Protein AF-A0A4S4BBP9-F1 (afdb_monomer_lite)

Radius of gyration: 22.56 Å; chains: 1; bounding box: 59×34×80 Å

Sequence (154 aa):
MGTKCGSNSGDRRFEEREDLAKRGVRGYDGGKKVNGRKHHLIVDTQGLLLGVKVLPANITDREGSQQLLKELRQNQPQMKLHLFADGGYKGKWEGWVKTTLGYTVEIVQRSDANTRGYWLPEGQELTEEQINTFRGHRGFMVIKKRWIVERSFA

Structure (mmCIF, N/CA/C/O backbone):
data_AF-A0A4S4BBP9-F1
#
_entry.id   AF-A0A4S4BBP9-F1
#
loop_
_atom_site.group_PDB
_atom_site.id
_atom_site.type_symbol
_atom_site.label_atom_id
_atom_site.label_alt_id
_atom_site.label_comp_id
_atom_site.label_asym_id
_atom_site.label_entity_id
_atom_site.label_seq_id
_atom_site.pdbx_PDB_ins_code
_atom_site.Cartn_x
_atom_site.Cartn_y
_atom_site.Cartn_z
_atom_site.occupancy
_atom_site.B_iso_or_equiv
_atom_site.auth_seq_id
_atom_site.auth_comp_id
_atom_site.auth_asym_id
_atom_site.auth_atom_id
_atom_site.pdbx_PDB_model_num
ATOM 1 N N . MET A 1 1 ? -19.223 14.976 -61.851 1.00 36.81 1 MET A N 1
ATOM 2 C CA . MET A 1 1 ? -18.425 15.832 -60.940 1.00 36.81 1 MET A CA 1
ATOM 3 C C . MET A 1 1 ? -18.999 15.661 -59.538 1.00 36.81 1 MET A C 1
ATOM 5 O O . MET A 1 1 ? -20.201 15.781 -59.418 1.00 36.81 1 MET A O 1
ATOM 9 N N . GLY A 1 2 ? -18.314 15.294 -58.460 1.00 34.31 2 GLY A N 1
ATOM 10 C CA . GLY A 1 2 ? -16.898 15.371 -58.126 1.00 34.31 2 GLY A CA 1
ATOM 11 C C . GLY A 1 2 ? -16.756 16.175 -56.825 1.00 34.31 2 GLY A C 1
ATOM 12 O O . GLY A 1 2 ? -16.969 17.380 -56.859 1.00 34.31 2 GLY A O 1
ATOM 13 N N . THR A 1 3 ? -16.335 15.504 -55.738 1.00 34.22 3 THR A N 1
ATOM 14 C CA . THR A 1 3 ? -15.791 16.025 -54.451 1.00 34.22 3 THR A CA 1
ATOM 15 C C . THR A 1 3 ? -16.755 16.757 -53.487 1.00 34.22 3 THR A C 1
ATOM 17 O O . THR A 1 3 ? -17.615 17.494 -53.929 1.00 34.22 3 THR A O 1
ATOM 20 N N . LYS A 1 4 ? -16.676 16.630 -52.150 1.00 36.06 4 LYS A N 1
ATOM 21 C CA . LYS A 1 4 ? -15.603 16.130 -51.267 1.00 36.06 4 LYS A CA 1
ATOM 22 C C . LYS A 1 4 ? -16.155 15.742 -49.880 1.00 36.06 4 LYS A C 1
ATOM 24 O O . LYS A 1 4 ? -17.078 16.360 -49.368 1.00 36.06 4 LYS A O 1
ATOM 29 N N . CYS A 1 5 ? -15.507 14.736 -49.300 1.00 38.59 5 CYS A N 1
ATOM 30 C CA . CYS A 1 5 ? -15.619 14.246 -47.931 1.00 38.59 5 CYS A CA 1
ATOM 31 C C . CYS A 1 5 ? -15.061 15.277 -46.927 1.00 38.59 5 CYS A C 1
ATOM 33 O O . CYS A 1 5 ? -14.029 15.892 -47.203 1.00 38.59 5 CYS A O 1
ATOM 35 N N . GLY A 1 6 ? -15.716 15.438 -45.774 1.00 30.30 6 GLY A N 1
ATOM 36 C CA . GLY A 1 6 ? -15.256 16.243 -44.639 1.00 30.30 6 GLY A CA 1
ATOM 37 C C . GLY A 1 6 ? -15.365 15.426 -43.355 1.00 30.30 6 GLY A C 1
ATOM 38 O O . GLY A 1 6 ? -16.451 15.039 -42.939 1.00 30.30 6 GLY A O 1
ATOM 39 N N . SER A 1 7 ? -14.209 15.107 -42.787 1.00 37.69 7 SER A N 1
ATOM 40 C CA . SER A 1 7 ? -13.963 14.199 -41.671 1.00 37.69 7 SER A CA 1
ATOM 41 C C . SER A 1 7 ? -14.564 14.678 -40.345 1.00 37.69 7 SER A C 1
ATOM 43 O O . SER A 1 7 ? -14.038 15.611 -39.741 1.00 37.69 7 SER A O 1
ATOM 45 N N . ASN A 1 8 ? -15.575 13.974 -39.829 1.00 34.88 8 ASN A N 1
ATOM 46 C CA . ASN A 1 8 ? -15.860 14.001 -38.395 1.00 34.88 8 ASN A CA 1
ATOM 47 C C . ASN A 1 8 ? -14.895 13.033 -37.707 1.00 34.88 8 ASN A C 1
ATOM 49 O O . ASN A 1 8 ? -15.055 11.814 -37.759 1.00 34.88 8 ASN A O 1
ATOM 53 N N . SER A 1 9 ? -13.851 13.599 -37.106 1.00 38.16 9 SER A N 1
ATOM 54 C CA . SER A 1 9 ? -12.956 12.919 -36.176 1.00 38.16 9 SER A CA 1
ATOM 55 C C . SER A 1 9 ? -13.790 12.268 -35.075 1.00 38.16 9 SER A C 1
ATOM 57 O O . SER A 1 9 ? -14.360 12.961 -34.234 1.00 38.16 9 SER A O 1
ATOM 59 N N . GLY A 1 10 ? -13.894 10.939 -35.131 1.00 33.41 10 GLY A N 1
ATOM 60 C CA . GLY A 1 10 ? -14.656 10.135 -34.187 1.00 33.41 10 GLY A CA 1
ATOM 61 C C . GLY A 1 10 ? -14.126 10.302 -32.769 1.00 33.41 10 GLY A C 1
ATOM 62 O O . GLY A 1 10 ? -13.150 9.657 -32.380 1.00 33.41 10 GLY A O 1
ATOM 63 N N . ASP A 1 11 ? -14.801 11.156 -32.005 1.00 33.28 11 ASP A N 1
ATOM 64 C CA . ASP A 1 11 ? -14.813 11.134 -30.551 1.00 33.28 11 ASP A CA 1
ATOM 65 C C . ASP A 1 11 ? -15.337 9.749 -30.143 1.00 33.28 11 ASP A C 1
ATOM 67 O O . ASP A 1 11 ? -16.536 9.474 -30.187 1.00 33.28 11 ASP A O 1
ATOM 71 N N . ARG A 1 12 ? -14.421 8.818 -29.837 1.00 34.75 12 ARG A N 1
ATOM 72 C CA . ARG A 1 12 ? -14.751 7.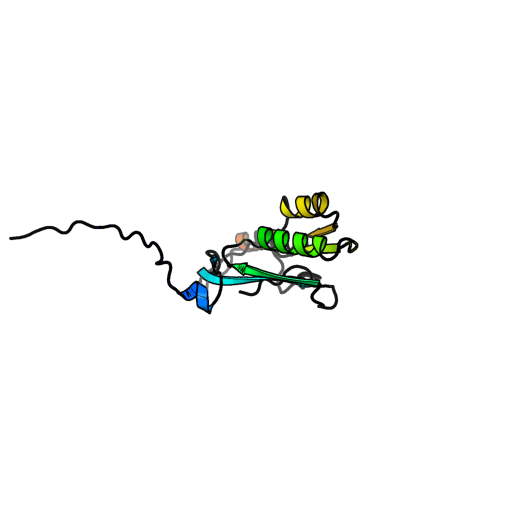505 -29.262 1.00 34.75 12 ARG A CA 1
ATOM 73 C C . ARG A 1 12 ? -15.141 7.701 -27.800 1.00 34.75 12 ARG A C 1
ATOM 75 O O . ARG A 1 12 ? -14.480 7.209 -26.886 1.00 34.75 12 ARG A O 1
ATOM 82 N N . ARG A 1 13 ? -16.228 8.435 -27.590 1.00 40.19 13 ARG A N 1
ATOM 83 C CA . ARG A 1 13 ? -16.953 8.481 -26.332 1.00 40.19 13 ARG A CA 1
ATOM 84 C C . ARG A 1 13 ? -17.633 7.120 -26.216 1.00 40.19 13 ARG A C 1
ATOM 86 O O . ARG A 1 13 ? -18.555 6.820 -26.966 1.00 40.19 13 ARG A O 1
ATOM 93 N N . PHE A 1 14 ? -17.070 6.244 -25.384 1.00 38.66 14 PHE A N 1
ATOM 94 C CA . PHE A 1 14 ? -17.659 4.941 -25.087 1.00 38.66 14 PHE A CA 1
ATOM 95 C C . PHE A 1 14 ? -19.114 5.166 -24.668 1.00 38.66 14 PHE A C 1
ATOM 97 O O . PHE A 1 14 ? -19.359 5.837 -23.669 1.00 38.66 14 PHE A O 1
ATOM 104 N N . GLU A 1 15 ? -20.058 4.658 -25.464 1.00 40.34 15 GLU A N 1
ATOM 105 C CA . GLU A 1 15 ? -21.479 4.668 -25.126 1.00 40.34 15 GLU A CA 1
ATOM 106 C C . GLU A 1 15 ? -21.661 4.073 -23.729 1.00 40.34 15 GLU A C 1
ATOM 108 O O . GLU A 1 15 ? -21.233 2.949 -23.449 1.00 40.34 15 GLU A O 1
ATOM 113 N N . GLU A 1 16 ? -22.289 4.846 -22.853 1.00 48.12 16 GLU A N 1
ATOM 114 C CA . GLU A 1 16 ? -22.714 4.430 -21.526 1.00 48.12 16 GLU A CA 1
ATOM 115 C C . GLU A 1 16 ? -23.876 3.437 -21.701 1.00 48.12 16 GLU A C 1
ATOM 117 O O . GLU A 1 16 ? -25.042 3.808 -21.794 1.00 48.12 16 GLU A O 1
ATOM 122 N N . ARG A 1 17 ? -23.541 2.158 -21.896 1.00 43.75 17 ARG A N 1
ATOM 123 C CA . ARG A 1 17 ? -24.513 1.086 -22.154 1.00 43.75 17 ARG A CA 1
ATOM 124 C C . ARG A 1 17 ? -25.114 0.568 -20.845 1.00 43.75 17 ARG A C 1
ATOM 126 O O . ARG A 1 17 ? -24.439 0.532 -19.818 1.00 43.75 17 ARG A O 1
ATOM 133 N N . GLU A 1 18 ? -26.359 0.092 -20.921 1.00 44.97 18 GLU A N 1
ATOM 134 C CA . GLU A 1 18 ? -27.223 -0.513 -19.878 1.00 44.97 18 GLU A CA 1
ATOM 135 C C . GLU A 1 18 ? -26.602 -1.663 -19.034 1.00 44.97 18 GLU A C 1
ATOM 137 O O . GLU A 1 18 ? -27.269 -2.299 -18.215 1.00 44.97 18 GLU A O 1
ATOM 142 N N . ASP A 1 19 ? -25.311 -1.948 -19.194 1.00 49.88 19 ASP A N 1
ATOM 143 C CA . ASP A 1 19 ? -24.561 -3.026 -18.550 1.00 49.88 19 ASP A CA 1
ATOM 144 C C . ASP A 1 19 ? -24.322 -2.812 -17.043 1.00 49.88 19 ASP A C 1
ATOM 146 O O . ASP A 1 19 ? -24.091 -3.784 -16.309 1.00 49.88 19 ASP A O 1
ATOM 150 N N . LEU A 1 20 ? -24.403 -1.565 -16.555 1.00 51.19 20 LEU A N 1
ATOM 151 C CA . LEU A 1 20 ? -24.249 -1.230 -15.130 1.00 51.19 20 LEU A CA 1
ATOM 152 C C . LEU A 1 20 ? -25.281 -1.958 -14.255 1.00 51.19 20 LEU A C 1
ATOM 154 O O . LEU A 1 20 ? -24.930 -2.465 -13.188 1.00 51.19 20 LEU A O 1
ATOM 158 N N . ALA A 1 21 ? -26.522 -2.081 -14.736 1.00 56.19 21 ALA A N 1
ATOM 159 C CA . ALA A 1 21 ? -27.622 -2.691 -13.990 1.00 56.19 21 ALA A CA 1
ATOM 160 C C . ALA A 1 21 ? -27.452 -4.209 -13.786 1.00 56.19 21 ALA A C 1
ATOM 162 O O . ALA A 1 21 ? -27.963 -4.760 -12.815 1.00 56.19 21 ALA A O 1
ATOM 163 N N . LYS A 1 22 ? -26.713 -4.898 -14.671 1.00 57.03 22 LYS A N 1
ATOM 164 C CA . LYS A 1 22 ? -26.535 -6.365 -14.618 1.00 57.03 22 LYS A CA 1
ATOM 165 C C . LYS A 1 22 ? -25.203 -6.807 -14.013 1.00 57.03 22 LYS A C 1
ATOM 167 O O . LYS A 1 22 ? -25.095 -7.943 -13.556 1.00 57.03 22 LYS A O 1
ATOM 172 N N . ARG A 1 23 ? -24.160 -5.967 -14.055 1.00 66.50 23 ARG A N 1
ATOM 173 C CA . ARG A 1 23 ? -22.781 -6.370 -13.698 1.00 66.50 23 ARG A CA 1
ATOM 174 C C . ARG A 1 23 ? -22.082 -5.451 -12.687 1.00 66.50 23 ARG A C 1
ATOM 176 O O . ARG A 1 23 ? -20.958 -5.772 -12.284 1.00 66.50 23 ARG A O 1
ATOM 183 N N . GLY A 1 24 ? -22.750 -4.383 -12.242 1.00 78.00 24 GLY A N 1
ATOM 184 C CA . GLY A 1 24 ? -22.228 -3.399 -11.291 1.00 78.00 24 GLY A CA 1
ATOM 185 C C . GLY A 1 24 ? -21.180 -2.459 -11.897 1.00 78.00 24 GLY A C 1
ATOM 186 O O . GLY A 1 24 ? -20.807 -2.588 -13.064 1.00 78.00 24 GLY A O 1
ATOM 187 N N . VAL A 1 25 ? -20.691 -1.513 -11.088 1.00 86.12 25 VAL A N 1
ATOM 188 C CA . VAL A 1 25 ? -19.710 -0.501 -11.521 1.00 86.12 25 VAL A CA 1
ATOM 189 C C . VAL A 1 25 ? -18.394 -1.169 -11.942 1.00 86.12 25 VAL A C 1
ATOM 191 O O . VAL A 1 25 ? -17.854 -2.027 -11.237 1.00 86.12 25 VAL A O 1
ATOM 194 N N . ARG A 1 26 ? -17.877 -0.774 -13.109 1.00 88.56 26 ARG A N 1
ATOM 195 C CA . ARG A 1 26 ? -16.635 -1.274 -13.720 1.00 88.56 26 ARG A CA 1
ATOM 196 C C . ARG A 1 26 ? -15.766 -0.111 -14.180 1.00 88.56 26 ARG A C 1
ATOM 198 O O . ARG A 1 26 ? -16.261 0.994 -14.370 1.00 88.56 26 ARG A O 1
ATOM 205 N N . GLY A 1 27 ? -14.476 -0.374 -14.349 1.00 91.38 27 GLY A N 1
ATOM 206 C CA . GLY A 1 27 ? -13.504 0.622 -14.778 1.00 91.38 27 GLY A CA 1
ATOM 207 C C . GLY A 1 27 ? -12.431 0.026 -15.674 1.00 91.38 27 GLY A C 1
ATOM 208 O O . GLY A 1 27 ? -12.134 -1.164 -15.587 1.00 91.38 27 GLY A O 1
ATOM 209 N N . TYR A 1 28 ? -11.846 0.861 -16.527 1.00 90.62 28 TYR A N 1
ATOM 210 C CA . TYR A 1 28 ? -10.781 0.459 -17.438 1.00 90.62 28 TYR A CA 1
ATOM 211 C C . TYR A 1 28 ? -9.395 0.649 -16.807 1.00 90.62 28 TYR A C 1
ATOM 213 O O . TYR A 1 28 ? -9.015 1.764 -16.454 1.00 90.62 28 TYR A O 1
ATOM 221 N N . ASP A 1 29 ? -8.635 -0.439 -16.694 1.00 86.62 29 ASP A N 1
ATOM 222 C CA . ASP A 1 29 ? -7.226 -0.432 -16.299 1.00 86.62 29 ASP A CA 1
ATOM 223 C C . ASP A 1 29 ? -6.367 -0.286 -17.562 1.00 86.62 29 ASP A C 1
ATOM 225 O O . ASP A 1 29 ? -6.258 -1.216 -18.363 1.00 86.62 29 ASP A O 1
ATOM 229 N N . GLY A 1 30 ? -5.754 0.884 -17.753 1.00 86.19 30 GLY A N 1
ATOM 230 C CA . GLY A 1 30 ? -4.910 1.160 -18.919 1.00 86.19 30 GLY A CA 1
ATOM 231 C C . GLY A 1 30 ? -3.587 0.388 -18.939 1.00 86.19 30 GLY A C 1
ATOM 232 O O . GLY A 1 30 ? -3.047 0.150 -20.020 1.00 86.19 30 GLY A O 1
ATOM 233 N N . GLY A 1 31 ? -3.082 -0.038 -17.777 1.00 84.81 31 GLY A N 1
ATOM 234 C CA . GLY A 1 31 ? -1.855 -0.830 -17.679 1.00 84.81 31 GLY A CA 1
ATOM 235 C C . GLY A 1 31 ? -2.069 -2.261 -18.164 1.00 84.81 31 GLY A C 1
ATOM 236 O O . GLY A 1 31 ? -1.238 -2.805 -18.889 1.00 84.81 31 GLY A O 1
ATOM 237 N N . LYS A 1 32 ? -3.219 -2.846 -17.819 1.00 84.31 32 LYS A N 1
ATOM 238 C CA . LYS A 1 32 ? -3.623 -4.186 -18.277 1.00 84.31 32 LYS A CA 1
ATOM 239 C C . LYS A 1 32 ? -4.446 -4.172 -19.568 1.00 84.31 32 LYS A C 1
ATOM 241 O O . LYS A 1 32 ? -4.620 -5.218 -20.182 1.00 84.31 32 LYS A O 1
ATOM 246 N N . LYS A 1 33 ? -4.938 -3.002 -19.983 1.00 90.06 33 LYS A N 1
ATOM 247 C CA . LYS A 1 33 ? -5.866 -2.798 -21.108 1.00 90.06 33 LYS A CA 1
ATOM 248 C C . LYS A 1 33 ? -7.153 -3.622 -20.988 1.00 90.06 33 LYS A C 1
ATOM 250 O O . LYS A 1 33 ? -7.655 -4.156 -21.975 1.00 90.06 33 LYS A O 1
ATOM 255 N N . VAL A 1 34 ? -7.697 -3.724 -19.775 1.00 87.12 34 VAL A N 1
ATOM 256 C CA . VAL A 1 34 ? -8.921 -4.492 -19.487 1.00 87.12 34 VAL A CA 1
ATOM 257 C C . VAL A 1 34 ? -9.962 -3.624 -18.792 1.00 87.12 34 VAL A C 1
ATOM 259 O O . VAL A 1 34 ? -9.633 -2.809 -17.935 1.00 87.12 34 VAL A O 1
ATOM 262 N N . ASN A 1 35 ? -11.235 -3.815 -19.144 1.00 89.69 35 ASN A N 1
ATOM 263 C CA . ASN A 1 35 ? -12.358 -3.239 -18.406 1.00 89.69 35 ASN A CA 1
ATOM 264 C C . ASN A 1 35 ? -12.862 -4.254 -17.377 1.00 89.69 35 ASN A C 1
ATOM 266 O O . ASN A 1 35 ? -13.273 -5.357 -17.743 1.00 89.69 35 ASN A O 1
ATOM 270 N N . GLY A 1 36 ? -12.849 -3.896 -16.098 1.00 91.44 36 GLY A N 1
ATOM 271 C CA . GLY A 1 36 ? -13.173 -4.847 -15.046 1.00 91.44 36 GLY A CA 1
ATOM 272 C C . GLY A 1 36 ? -13.304 -4.243 -13.658 1.00 91.44 36 GLY A C 1
ATOM 273 O O . GLY A 1 36 ? -13.630 -3.067 -13.472 1.00 91.44 36 GLY A O 1
ATOM 274 N N . ARG A 1 37 ? -13.079 -5.109 -12.671 1.00 91.50 37 ARG A N 1
ATOM 275 C CA . ARG A 1 37 ? -13.069 -4.795 -11.242 1.00 91.50 37 ARG A CA 1
ATOM 276 C C . ARG A 1 37 ? -11.781 -5.335 -10.649 1.00 91.50 37 ARG A C 1
ATOM 278 O O . ARG A 1 37 ? -11.243 -6.321 -11.142 1.00 91.50 37 ARG A O 1
ATOM 285 N N . LYS A 1 38 ? -11.323 -4.706 -9.584 1.00 88.12 38 LYS A N 1
ATOM 286 C CA . LYS A 1 38 ? -10.155 -5.112 -8.827 1.00 88.12 38 LYS A CA 1
ATOM 287 C C . LYS A 1 38 ? -10.587 -5.428 -7.404 1.00 88.12 38 LYS A C 1
ATOM 289 O O . LYS A 1 38 ? -11.339 -4.669 -6.790 1.00 88.12 38 LYS A O 1
ATOM 294 N N . HIS A 1 39 ? -10.147 -6.575 -6.908 1.00 90.12 39 HIS A N 1
ATOM 295 C CA . HIS A 1 39 ? -10.378 -6.969 -5.525 1.00 90.12 39 HIS A CA 1
ATOM 296 C C . HIS A 1 39 ? -9.185 -6.511 -4.690 1.00 90.12 39 HIS A C 1
ATOM 298 O O . HIS A 1 39 ? -8.063 -6.929 -4.951 1.00 90.12 39 HIS A O 1
ATOM 304 N N . HIS A 1 40 ? -9.430 -5.666 -3.696 1.00 90.31 40 HIS A N 1
ATOM 305 C CA . HIS A 1 40 ? -8.462 -5.264 -2.682 1.00 90.31 40 HIS A CA 1
ATOM 306 C C . HIS A 1 40 ? -8.696 -6.137 -1.453 1.00 90.31 40 HIS A C 1
ATOM 308 O O . HIS A 1 40 ? -9.828 -6.221 -0.974 1.00 90.31 40 HIS A O 1
ATOM 314 N N . LEU A 1 41 ? -7.660 -6.816 -0.959 1.00 90.75 41 LEU A N 1
ATOM 315 C CA . LEU A 1 41 ? -7.772 -7.741 0.170 1.00 90.75 41 LEU A CA 1
ATOM 316 C C . LEU A 1 41 ? -6.702 -7.450 1.219 1.00 90.75 41 LEU A C 1
ATOM 318 O O . LEU A 1 41 ? -5.534 -7.256 0.881 1.00 90.75 41 LEU A O 1
ATOM 322 N N . ILE A 1 42 ? -7.092 -7.505 2.488 1.00 90.56 42 ILE A N 1
ATOM 323 C CA . ILE A 1 42 ? -6.173 -7.567 3.625 1.00 90.56 42 ILE A CA 1
ATOM 324 C C . ILE A 1 42 ? -6.271 -8.972 4.194 1.00 90.56 42 ILE A C 1
ATOM 326 O O . ILE A 1 42 ? -7.363 -9.432 4.536 1.00 90.56 42 ILE A O 1
ATOM 330 N N . VAL A 1 43 ? -5.127 -9.641 4.278 1.00 88.12 43 VAL A N 1
ATOM 331 C CA . VAL A 1 43 ? -5.017 -11.007 4.781 1.00 88.12 43 VAL A CA 1
ATOM 332 C C . VAL A 1 43 ? -4.041 -11.053 5.945 1.00 88.12 43 VAL A C 1
ATOM 334 O O . VAL A 1 43 ? -3.111 -10.249 6.004 1.00 88.12 43 VAL A O 1
ATOM 337 N N . ASP A 1 44 ? -4.252 -11.969 6.881 1.00 88.75 44 ASP A N 1
ATOM 338 C CA . ASP A 1 44 ? -3.271 -12.228 7.930 1.00 88.75 44 ASP A CA 1
ATOM 339 C C . ASP A 1 44 ? -2.115 -13.121 7.429 1.00 88.75 44 ASP A C 1
ATOM 341 O O . ASP A 1 44 ? -2.032 -13.508 6.258 1.00 88.75 44 ASP A O 1
ATOM 345 N N . THR A 1 45 ? -1.193 -13.461 8.330 1.00 83.25 45 THR A N 1
ATOM 346 C CA . THR A 1 45 ? -0.044 -14.330 8.038 1.00 83.25 45 THR A CA 1
ATOM 347 C C . THR A 1 45 ? -0.425 -15.791 7.775 1.00 83.25 45 THR A C 1
ATOM 349 O O . THR A 1 45 ? 0.390 -16.522 7.212 1.00 83.25 45 THR A O 1
ATOM 352 N N . GLN A 1 46 ? -1.628 -16.221 8.169 1.00 85.69 46 GLN A N 1
ATOM 353 C CA . GLN A 1 46 ? -2.160 -17.573 7.969 1.00 85.69 46 GLN A CA 1
ATOM 354 C C . GLN A 1 46 ? -3.098 -17.671 6.752 1.00 85.69 46 GLN A C 1
ATOM 356 O O . GLN A 1 46 ? -3.512 -18.770 6.388 1.00 85.69 46 GLN A O 1
ATOM 361 N N . GLY A 1 47 ? -3.396 -16.549 6.090 1.00 83.56 47 GLY A N 1
ATOM 362 C CA . GLY A 1 47 ? -4.276 -16.471 4.925 1.00 83.56 47 GLY A CA 1
ATOM 363 C C . GLY A 1 47 ? -5.746 -16.181 5.244 1.00 83.56 47 GLY A C 1
ATOM 364 O O . GLY A 1 47 ? -6.580 -16.297 4.344 1.00 83.56 47 GLY A O 1
ATOM 365 N N . LEU A 1 48 ? -6.087 -15.793 6.476 1.00 87.56 48 LEU A N 1
ATOM 366 C CA . LEU A 1 48 ? -7.438 -15.365 6.839 1.00 87.56 48 LEU A CA 1
ATOM 367 C C . LEU A 1 48 ? -7.724 -13.964 6.298 1.00 87.56 48 LEU A C 1
ATOM 369 O O . LEU A 1 48 ? -6.902 -13.054 6.404 1.00 87.56 48 LEU A O 1
ATOM 373 N N . LEU A 1 49 ? -8.916 -13.782 5.731 1.00 89.06 49 LEU A N 1
ATOM 374 C CA . LEU A 1 49 ? -9.368 -12.494 5.212 1.00 89.06 49 LEU A CA 1
ATOM 375 C C . LEU A 1 49 ? -9.78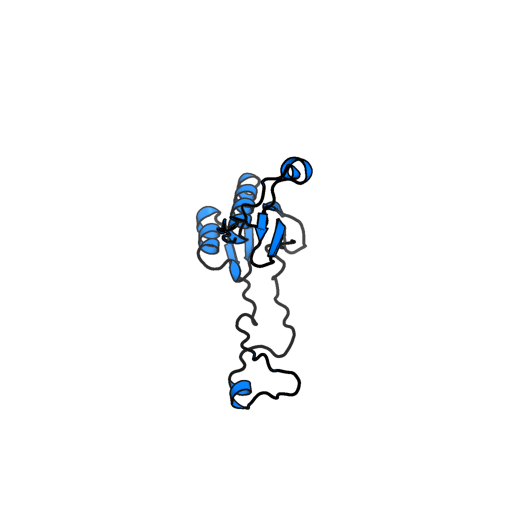6 -11.578 6.366 1.00 89.06 49 LEU A C 1
ATOM 377 O O . LEU A 1 49 ? -10.774 -11.844 7.045 1.00 89.06 49 LEU A O 1
ATOM 381 N N . LEU A 1 50 ? -9.064 -10.473 6.547 1.00 89.56 50 LEU A N 1
ATOM 382 C CA . LEU A 1 50 ? -9.414 -9.421 7.508 1.00 89.56 50 LEU A CA 1
ATOM 383 C C . LEU A 1 50 ? -10.340 -8.369 6.888 1.00 89.56 50 LEU A C 1
ATOM 385 O O . LEU A 1 50 ? -11.127 -7.739 7.588 1.00 89.56 50 LEU A O 1
ATOM 389 N N . GLY A 1 51 ? -10.255 -8.175 5.571 1.00 90.12 51 GLY A N 1
ATOM 390 C CA . GLY A 1 51 ? -11.125 -7.259 4.844 1.00 90.12 51 GLY A CA 1
ATOM 391 C C . GLY A 1 51 ? -11.003 -7.413 3.334 1.00 90.12 51 GLY A C 1
ATOM 392 O O . GLY A 1 51 ? -9.932 -7.736 2.818 1.00 90.12 51 GLY A O 1
ATOM 393 N N . VAL A 1 52 ? -12.106 -7.169 2.627 1.00 92.25 52 VAL A N 1
ATOM 394 C CA . VAL A 1 52 ? -12.187 -7.238 1.164 1.00 92.25 52 VAL A CA 1
ATOM 395 C C . VAL A 1 52 ? -12.989 -6.054 0.646 1.00 92.25 52 VAL A C 1
ATOM 397 O O . VAL A 1 52 ? -14.053 -5.749 1.178 1.00 92.25 52 VAL A O 1
ATOM 400 N N . LYS A 1 53 ? -12.506 -5.414 -0.420 1.00 90.94 53 LYS A N 1
ATOM 401 C CA . LYS A 1 53 ? -13.241 -4.368 -1.135 1.00 90.94 53 LYS A CA 1
ATOM 402 C C . LYS A 1 53 ? -13.110 -4.561 -2.636 1.00 90.94 53 LYS A C 1
ATOM 404 O O . LYS A 1 53 ? -12.005 -4.694 -3.154 1.00 90.94 53 LYS A O 1
ATOM 409 N N . VAL A 1 54 ? -14.237 -4.575 -3.338 1.00 92.62 54 VAL A N 1
ATOM 410 C CA . VAL A 1 54 ? -14.273 -4.709 -4.799 1.00 92.62 54 VAL A CA 1
ATOM 411 C C . VAL A 1 54 ? -14.524 -3.342 -5.402 1.00 92.62 54 VAL A C 1
ATOM 413 O O . VAL A 1 54 ? -15.568 -2.741 -5.152 1.00 92.62 54 VAL A O 1
ATOM 416 N N . LEU A 1 55 ? -13.569 -2.851 -6.184 1.00 92.06 55 LEU A N 1
ATOM 417 C CA . LEU A 1 55 ? -13.635 -1.532 -6.804 1.00 92.06 55 LEU A CA 1
ATOM 418 C C . LEU A 1 55 ? -13.513 -1.638 -8.328 1.00 92.06 55 LEU A C 1
ATOM 420 O O . LEU A 1 55 ? -12.994 -2.630 -8.844 1.00 92.06 55 LEU A O 1
ATOM 424 N N . PRO A 1 56 ? -13.997 -0.640 -9.079 1.00 93.75 56 PRO A N 1
ATOM 425 C CA . PRO A 1 56 ? -13.729 -0.523 -10.510 1.00 93.75 56 PRO A CA 1
ATOM 426 C C . PRO A 1 56 ? -12.223 -0.590 -10.813 1.00 93.75 56 PRO A C 1
ATOM 428 O O . PRO A 1 56 ? -11.417 -0.038 -10.067 1.00 93.75 56 PRO A O 1
ATOM 431 N N . ALA A 1 57 ? -11.813 -1.256 -11.900 1.00 90.44 57 ALA A N 1
ATOM 432 C CA . ALA A 1 57 ? -10.384 -1.500 -12.148 1.00 90.44 57 ALA A CA 1
ATOM 433 C C . ALA A 1 57 ? -9.572 -0.244 -12.529 1.00 90.44 57 ALA A C 1
ATOM 435 O O . ALA A 1 57 ? -8.345 -0.297 -12.516 1.00 90.44 57 ALA A O 1
ATOM 436 N N . ASN A 1 58 ? -10.231 0.886 -12.812 1.00 91.88 58 ASN A N 1
ATOM 437 C CA . ASN A 1 58 ? -9.567 2.181 -12.993 1.00 91.88 58 ASN A CA 1
ATOM 438 C C . ASN A 1 58 ? -9.102 2.811 -11.667 1.00 91.88 58 ASN A C 1
ATOM 440 O O . ASN A 1 58 ? -8.348 3.780 -11.702 1.00 91.88 58 ASN A O 1
ATOM 444 N N . ILE A 1 59 ? -9.539 2.288 -10.515 1.00 92.12 59 ILE A N 1
ATOM 445 C CA . ILE A 1 59 ? -9.050 2.733 -9.209 1.00 92.12 59 ILE A CA 1
ATOM 446 C C . ILE A 1 59 ? -7.642 2.183 -8.975 1.00 92.12 59 ILE A C 1
ATOM 448 O O . ILE A 1 59 ? -7.351 0.997 -9.190 1.00 92.12 59 ILE A O 1
ATOM 452 N N . THR A 1 60 ? -6.749 3.067 -8.532 1.00 89.75 60 THR A N 1
ATOM 453 C CA . THR A 1 60 ? -5.366 2.690 -8.244 1.00 89.75 60 THR A CA 1
ATOM 454 C C . THR A 1 60 ? -5.284 1.852 -6.971 1.00 89.75 60 THR A C 1
ATOM 456 O O . THR A 1 60 ? -6.090 1.996 -6.054 1.00 89.75 60 THR A O 1
ATOM 459 N N . ASP A 1 61 ? -4.265 0.998 -6.873 1.00 88.56 61 ASP A N 1
ATOM 460 C CA . ASP A 1 61 ? -4.095 0.109 -5.717 1.00 88.56 61 ASP A CA 1
ATOM 461 C C . ASP A 1 61 ? -3.941 0.893 -4.397 1.00 88.56 61 ASP A C 1
ATOM 463 O O . ASP A 1 61 ? -4.501 0.543 -3.357 1.00 88.56 61 ASP A O 1
ATOM 467 N N . ARG A 1 62 ? -3.279 2.055 -4.455 1.00 91.75 62 ARG A N 1
ATOM 468 C CA . ARG A 1 62 ? -3.142 2.974 -3.315 1.00 91.75 62 ARG A CA 1
ATOM 469 C C . ARG A 1 62 ? -4.476 3.576 -2.875 1.00 91.75 62 ARG A C 1
ATOM 471 O O . ARG A 1 62 ? -4.708 3.711 -1.681 1.00 91.75 62 ARG A O 1
ATOM 478 N N . GLU A 1 63 ? -5.341 3.962 -3.805 1.00 93.12 63 GLU A N 1
ATOM 479 C CA . GLU A 1 63 ? -6.653 4.522 -3.458 1.00 93.12 63 GLU A CA 1
ATOM 480 C C . GLU A 1 63 ? -7.600 3.435 -2.951 1.00 93.12 63 GLU A C 1
ATOM 482 O O . GLU A 1 63 ? -8.294 3.638 -1.953 1.00 93.12 63 GLU A O 1
ATOM 487 N N . GLY A 1 64 ? -7.601 2.265 -3.594 1.00 93.25 64 GLY A N 1
ATOM 488 C CA . GLY A 1 64 ? -8.449 1.149 -3.186 1.00 93.25 64 GLY A CA 1
ATOM 489 C C . GLY A 1 64 ? -8.110 0.630 -1.791 1.00 93.25 64 GLY A C 1
ATOM 490 O O . GLY A 1 64 ? -9.001 0.466 -0.953 1.00 93.25 64 GLY A O 1
ATOM 491 N N . SER A 1 65 ? -6.821 0.495 -1.488 1.00 93.44 65 SER A N 1
ATOM 492 C CA . SER A 1 65 ? -6.340 0.132 -0.150 1.00 93.44 65 SER A CA 1
ATOM 493 C C . SER A 1 65 ? -6.664 1.172 0.919 1.00 93.44 65 SER A C 1
ATOM 495 O O . SER A 1 65 ? -7.048 0.797 2.025 1.00 93.44 65 SER A O 1
ATOM 497 N N . GLN A 1 66 ? -6.586 2.474 0.616 1.00 95.06 66 GLN A N 1
ATOM 498 C CA . GLN A 1 66 ? -7.021 3.519 1.550 1.00 95.06 66 GLN A CA 1
ATOM 499 C C . GLN A 1 66 ? -8.506 3.387 1.886 1.00 95.06 66 GLN A C 1
ATOM 501 O O . GLN A 1 66 ? -8.886 3.518 3.051 1.00 95.06 66 GLN A O 1
ATOM 506 N N . GLN A 1 67 ? -9.348 3.122 0.885 1.00 95.50 67 GLN A N 1
ATOM 507 C CA . GLN A 1 67 ? -10.779 2.920 1.107 1.00 95.50 67 GLN A CA 1
ATOM 508 C C . GLN A 1 67 ? -11.059 1.673 1.950 1.00 95.50 67 GLN A C 1
ATOM 510 O O . GLN A 1 67 ? -11.905 1.731 2.840 1.00 95.50 67 GLN A O 1
ATOM 515 N N . LEU A 1 68 ? -10.352 0.570 1.690 1.00 95.00 68 LEU A N 1
ATOM 516 C CA . LEU A 1 68 ? -10.482 -0.672 2.453 1.00 95.00 68 LEU A CA 1
ATOM 517 C C . LEU A 1 68 ? -10.001 -0.506 3.904 1.00 95.00 68 LEU A C 1
ATOM 519 O O . LEU A 1 68 ? -10.696 -0.901 4.835 1.00 95.00 68 LEU A O 1
ATOM 523 N N . LEU A 1 69 ? -8.843 0.120 4.119 1.00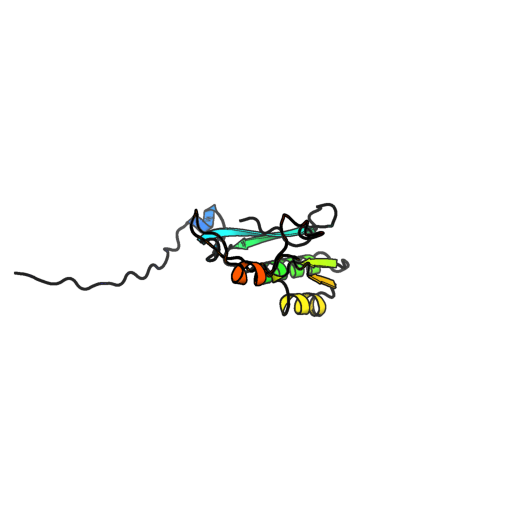 95.00 69 LEU A N 1
ATOM 524 C CA . LEU A 1 69 ? -8.279 0.319 5.455 1.00 95.00 69 LEU A CA 1
ATOM 525 C C . LEU A 1 69 ? -9.106 1.283 6.314 1.00 95.00 69 LEU A C 1
ATOM 527 O O . LEU A 1 69 ? -9.232 1.062 7.518 1.00 95.00 69 LEU A O 1
ATOM 531 N N . LYS A 1 70 ? -9.686 2.336 5.718 1.00 95.25 70 LYS A N 1
ATOM 532 C CA . LYS A 1 70 ? -10.616 3.235 6.425 1.00 95.25 70 LYS A CA 1
ATOM 533 C C . LYS A 1 70 ? -11.842 2.478 6.924 1.00 95.25 70 LYS A C 1
ATOM 535 O O . LYS A 1 70 ? -12.200 2.610 8.088 1.00 95.25 70 LYS A O 1
ATOM 540 N N . GLU A 1 71 ? -12.445 1.674 6.055 1.00 94.94 71 GLU A N 1
ATOM 541 C CA . GLU A 1 71 ? -13.621 0.870 6.389 1.00 94.94 71 GLU A CA 1
ATOM 542 C C . GLU A 1 71 ? -13.297 -0.168 7.470 1.00 94.94 71 GLU A C 1
ATOM 544 O O . GLU A 1 71 ? -14.015 -0.284 8.461 1.00 94.94 71 GLU A O 1
ATOM 549 N N . LEU A 1 72 ? -12.152 -0.848 7.356 1.00 93.12 72 LEU A N 1
ATOM 550 C CA . LEU A 1 72 ? -11.692 -1.787 8.377 1.00 93.12 72 LEU A CA 1
ATOM 551 C C . LEU A 1 72 ? -11.474 -1.099 9.731 1.00 93.12 72 LEU A C 1
ATOM 553 O O . LEU A 1 72 ? -11.880 -1.630 10.761 1.00 93.12 72 LEU A O 1
ATOM 557 N N . ARG A 1 73 ? -10.882 0.102 9.740 1.00 93.88 73 ARG A N 1
ATOM 558 C CA . ARG A 1 73 ? -10.670 0.889 10.962 1.00 93.88 73 ARG A CA 1
ATOM 559 C C . ARG A 1 73 ? -11.985 1.324 11.608 1.00 93.88 73 ARG A C 1
ATOM 561 O O . ARG A 1 73 ? -12.069 1.337 12.833 1.00 93.88 73 ARG A O 1
ATOM 568 N N . GLN A 1 74 ? -12.983 1.684 10.803 1.00 94.81 74 GLN A N 1
ATOM 569 C CA . GLN A 1 74 ? -14.320 2.048 11.278 1.00 94.81 74 GLN A CA 1
ATOM 570 C C . GLN A 1 74 ? -15.036 0.846 11.897 1.00 94.81 74 GLN A C 1
ATOM 572 O O . GLN A 1 74 ? -15.586 0.959 12.989 1.00 94.81 74 GLN A O 1
ATOM 577 N N . ASN A 1 75 ? -14.970 -0.310 11.235 1.00 94.06 75 ASN A N 1
ATOM 578 C CA . ASN A 1 75 ? -15.627 -1.533 11.695 1.00 94.06 75 ASN A CA 1
ATOM 579 C C . ASN A 1 75 ? -14.895 -2.190 12.876 1.00 94.06 75 ASN A C 1
ATOM 581 O O . ASN A 1 75 ? -15.521 -2.861 13.692 1.00 94.06 75 ASN A O 1
ATOM 585 N N . GLN A 1 76 ? -13.574 -2.005 12.985 1.00 92.19 76 GLN A N 1
ATOM 586 C CA . GLN A 1 76 ? -12.736 -2.615 14.023 1.00 92.19 76 GLN A CA 1
ATOM 587 C C . GLN A 1 76 ? -11.762 -1.596 14.662 1.00 92.19 76 GLN A C 1
ATOM 589 O O . GLN A 1 76 ? -10.541 -1.691 14.493 1.00 92.19 76 GLN A O 1
ATOM 594 N N . PRO A 1 77 ? -12.258 -0.630 15.465 1.00 91.56 77 PRO A N 1
ATOM 595 C CA . PRO A 1 77 ? -11.443 0.472 16.000 1.00 91.56 77 PRO A CA 1
ATOM 596 C C . PRO A 1 77 ? -10.373 0.050 17.015 1.00 91.56 77 PRO A C 1
ATOM 598 O O . PRO A 1 77 ? -9.433 0.797 17.286 1.00 91.56 77 PRO A O 1
ATOM 601 N N . GLN A 1 78 ? -10.497 -1.135 17.605 1.00 91.38 78 GLN A N 1
ATOM 602 C CA . GLN A 1 78 ? -9.528 -1.649 18.579 1.00 91.38 78 GLN A CA 1
ATOM 603 C C . GLN A 1 78 ? -8.354 -2.369 17.895 1.00 91.38 78 GLN A C 1
ATOM 605 O O . GLN A 1 78 ? -7.291 -2.537 18.491 1.00 91.38 78 GLN A O 1
ATOM 610 N N . MET A 1 79 ? -8.520 -2.778 16.632 1.00 89.25 79 MET A N 1
ATOM 611 C CA . MET A 1 79 ? -7.520 -3.568 15.925 1.00 89.25 79 MET A CA 1
ATOM 612 C C . MET A 1 79 ? -6.328 -2.698 15.526 1.00 89.25 79 MET A C 1
ATOM 614 O O . MET A 1 79 ? -6.482 -1.694 14.821 1.00 89.25 79 MET A O 1
ATOM 618 N N . LYS A 1 80 ? -5.135 -3.107 15.966 1.00 90.06 80 LYS A N 1
ATOM 619 C CA . LYS A 1 80 ? -3.847 -2.530 15.572 1.00 90.06 80 LYS A CA 1
ATOM 620 C C . LYS A 1 80 ? -3.189 -3.455 14.559 1.00 90.06 80 LYS A C 1
ATOM 622 O O . LYS A 1 80 ? -2.973 -4.626 14.854 1.00 90.06 80 LYS A O 1
ATOM 627 N N . LEU A 1 81 ? -2.871 -2.927 13.381 1.00 90.19 81 LEU A N 1
ATOM 628 C CA . LEU A 1 81 ? -2.280 -3.705 12.298 1.00 90.19 81 LEU A CA 1
ATOM 629 C C . LEU A 1 81 ? -0.805 -3.358 12.085 1.00 90.19 81 LEU A C 1
ATOM 631 O O . LEU A 1 81 ? -0.390 -2.196 12.173 1.00 90.19 81 LEU A O 1
ATOM 635 N N . HIS A 1 82 ? -0.038 -4.391 11.749 1.00 92.44 82 HIS A N 1
ATOM 636 C CA . HIS A 1 82 ? 1.271 -4.279 11.125 1.00 92.44 82 HIS A CA 1
ATOM 637 C C . HIS A 1 82 ? 1.152 -4.790 9.686 1.00 92.44 82 HIS A C 1
ATOM 639 O O . HIS A 1 82 ? 0.918 -5.976 9.462 1.00 92.44 82 HIS A O 1
ATOM 645 N N . LEU A 1 83 ? 1.236 -3.878 8.719 1.00 91.62 83 LEU A N 1
ATOM 646 C CA . LEU A 1 83 ? 0.987 -4.153 7.305 1.00 91.62 83 LEU A CA 1
ATOM 647 C C . LEU A 1 83 ? 2.301 -4.399 6.556 1.00 91.62 83 LEU A C 1
ATOM 649 O O . LEU A 1 83 ? 3.231 -3.609 6.666 1.00 91.62 83 LEU A O 1
ATOM 653 N N . PHE A 1 84 ? 2.343 -5.438 5.728 1.00 89.25 84 PHE A N 1
ATOM 654 C CA . PHE A 1 84 ? 3.455 -5.746 4.820 1.00 89.25 84 PHE A CA 1
ATOM 655 C C . PHE A 1 84 ? 3.122 -5.397 3.364 1.00 89.25 84 PHE A C 1
ATOM 657 O O . PHE A 1 84 ? 2.650 -6.265 2.640 1.00 89.25 84 PHE A O 1
ATOM 664 N N . ALA A 1 85 ? 3.360 -4.170 2.906 1.00 88.38 85 ALA A N 1
ATOM 665 C CA . ALA A 1 85 ? 2.977 -3.743 1.552 1.00 88.38 85 ALA A CA 1
ATOM 666 C C . ALA A 1 85 ? 4.125 -3.850 0.537 1.00 88.38 85 ALA A C 1
ATOM 668 O O . ALA A 1 85 ? 5.295 -3.860 0.910 1.00 88.38 85 ALA A O 1
ATOM 669 N N . ASP A 1 86 ? 3.816 -3.922 -0.759 1.00 84.94 86 ASP A N 1
ATOM 670 C CA . ASP A 1 86 ? 4.854 -3.952 -1.792 1.00 84.94 86 ASP A CA 1
ATOM 671 C C . ASP A 1 86 ? 5.499 -2.570 -2.043 1.00 84.94 86 ASP A C 1
ATOM 673 O O . ASP A 1 86 ? 5.064 -1.531 -1.537 1.00 84.94 86 ASP A O 1
ATOM 677 N N . GLY A 1 87 ? 6.566 -2.545 -2.851 1.00 84.75 87 GLY A N 1
ATOM 678 C CA . GLY A 1 87 ? 7.292 -1.312 -3.185 1.00 84.75 87 GLY A CA 1
ATOM 679 C C . GLY A 1 87 ? 6.441 -0.225 -3.858 1.00 84.75 87 GLY A C 1
ATOM 680 O O . GLY A 1 87 ? 6.770 0.959 -3.758 1.00 84.75 87 GLY A O 1
ATOM 681 N N . GLY A 1 88 ? 5.332 -0.599 -4.497 1.00 86.06 88 GLY A N 1
ATOM 682 C CA . GLY A 1 88 ? 4.359 0.308 -5.092 1.00 86.06 88 GLY A CA 1
ATOM 683 C C . GLY A 1 88 ? 3.614 1.160 -4.065 1.00 86.06 88 GLY A C 1
ATOM 684 O O . GLY A 1 88 ? 3.103 2.213 -4.437 1.00 86.06 88 GLY A O 1
ATOM 685 N N . TYR A 1 89 ? 3.618 0.805 -2.779 1.00 89.31 89 TYR A N 1
ATOM 686 C CA . TYR A 1 89 ? 2.946 1.555 -1.704 1.00 89.31 89 TYR A CA 1
ATOM 687 C C . TYR A 1 89 ? 3.854 2.537 -0.959 1.00 89.31 89 TYR A C 1
ATOM 689 O O . TYR A 1 89 ? 3.406 3.258 -0.063 1.00 89.31 89 TYR A O 1
ATOM 697 N N . LYS A 1 90 ? 5.132 2.612 -1.338 1.00 89.38 90 LYS A N 1
ATOM 698 C CA . LYS A 1 90 ? 6.093 3.519 -0.709 1.00 89.38 90 LYS A CA 1
ATOM 699 C C . LYS A 1 90 ? 5.680 4.992 -0.861 1.00 89.38 90 LYS A C 1
ATOM 701 O O . LYS A 1 90 ? 5.100 5.406 -1.870 1.00 89.38 90 LYS A O 1
ATOM 706 N N . GLY A 1 91 ? 6.045 5.810 0.125 1.00 92.12 91 GLY A N 1
ATOM 707 C CA . GLY A 1 91 ? 5.902 7.266 0.074 1.00 92.12 91 GLY A CA 1
ATOM 708 C C . GLY A 1 91 ? 4.590 7.753 0.685 1.00 92.12 91 GLY A C 1
ATOM 709 O O . GLY A 1 91 ? 4.314 7.485 1.851 1.00 92.12 91 GLY A O 1
ATOM 710 N N . LYS A 1 92 ? 3.784 8.500 -0.085 1.00 94.62 92 LYS A N 1
ATOM 711 C CA . LYS A 1 92 ? 2.583 9.185 0.437 1.00 94.62 92 LYS A CA 1
ATOM 712 C C . LYS A 1 92 ? 1.596 8.236 1.120 1.00 94.62 92 LYS A C 1
ATOM 714 O O . LYS A 1 92 ? 1.019 8.595 2.140 1.00 94.62 92 LYS A O 1
ATOM 719 N N . TRP A 1 93 ? 1.409 7.040 0.566 1.00 94.31 93 TRP A N 1
ATOM 720 C CA . TRP A 1 93 ? 0.487 6.057 1.129 1.00 94.31 93 TRP A CA 1
ATOM 721 C C . TRP A 1 93 ? 0.976 5.529 2.481 1.00 94.31 93 TRP A C 1
ATOM 723 O O . TRP A 1 93 ? 0.223 5.545 3.449 1.00 94.31 93 TRP A O 1
ATOM 733 N N . GLU A 1 94 ? 2.250 5.146 2.572 1.00 94.06 94 GLU A N 1
ATOM 734 C CA . GLU A 1 94 ? 2.863 4.663 3.813 1.00 94.06 94 GLU A CA 1
ATOM 735 C C . GLU A 1 94 ? 2.759 5.703 4.937 1.00 94.06 94 GLU A C 1
ATOM 737 O O . GLU A 1 94 ? 2.357 5.381 6.057 1.00 94.06 94 GLU A O 1
ATOM 742 N N . GLY A 1 95 ? 3.073 6.965 4.620 1.00 96.06 95 GLY A N 1
ATOM 743 C CA . GLY A 1 95 ? 2.921 8.075 5.558 1.00 96.06 95 GLY A CA 1
ATOM 744 C C . GLY A 1 95 ? 1.474 8.237 6.014 1.00 96.06 95 GLY A C 1
ATOM 745 O O . GLY A 1 95 ? 1.221 8.333 7.211 1.00 96.06 95 GLY A O 1
ATOM 746 N N . TRP A 1 96 ? 0.523 8.190 5.076 1.00 96.31 96 TRP A N 1
ATOM 747 C CA . TRP A 1 96 ? -0.904 8.297 5.374 1.00 96.31 96 TRP A CA 1
ATOM 748 C C . TRP A 1 96 ? -1.399 7.194 6.322 1.00 96.31 96 TRP A C 1
ATOM 750 O O . TRP A 1 96 ? -2.125 7.497 7.267 1.00 96.31 96 TRP A O 1
ATOM 760 N N . VAL A 1 97 ? -0.983 5.938 6.124 1.00 95.38 97 VAL A N 1
ATOM 761 C CA . VAL A 1 97 ? -1.370 4.825 7.009 1.00 95.38 97 VAL A CA 1
ATOM 762 C C . VAL A 1 97 ? -0.878 5.066 8.437 1.00 95.38 97 VAL A C 1
ATOM 764 O O . VAL A 1 97 ? -1.649 4.931 9.391 1.00 95.38 97 VAL A O 1
ATOM 767 N N . LYS A 1 98 ? 0.391 5.466 8.582 1.00 95.38 98 LYS A N 1
ATOM 768 C CA . LYS A 1 98 ? 1.011 5.718 9.889 1.00 95.38 98 LYS A CA 1
ATOM 769 C C . LYS A 1 98 ? 0.340 6.880 10.620 1.00 95.38 98 LYS A C 1
ATOM 771 O O . LYS A 1 98 ? 0.025 6.752 11.799 1.00 95.38 98 LYS A O 1
ATOM 776 N N . T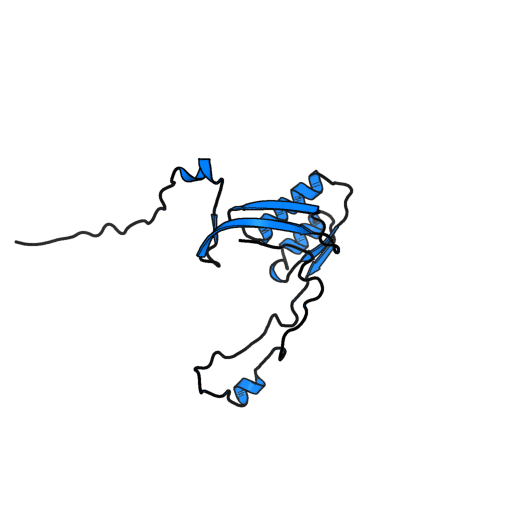HR A 1 99 ? 0.085 7.990 9.928 1.00 96.38 99 THR A N 1
ATOM 777 C CA . THR A 1 99 ? -0.464 9.206 10.550 1.00 96.38 99 THR A CA 1
ATOM 778 C C . THR A 1 99 ? -1.970 9.144 10.776 1.00 96.38 99 THR A C 1
ATOM 780 O O . THR A 1 99 ? -2.447 9.621 11.799 1.00 96.38 99 THR A O 1
ATOM 783 N N . THR A 1 100 ? -2.725 8.562 9.842 1.00 94.31 100 THR A N 1
ATOM 784 C CA . THR A 1 100 ? -4.197 8.608 9.867 1.00 94.31 100 THR A CA 1
ATOM 785 C C . THR A 1 100 ? -4.798 7.424 10.613 1.00 94.31 100 THR A C 1
ATOM 787 O O . THR A 1 100 ? -5.808 7.577 11.292 1.00 94.31 100 THR A O 1
ATOM 790 N N . LEU A 1 101 ? -4.204 6.233 10.486 1.00 93.69 101 LEU A N 1
ATOM 791 C CA . LEU A 1 101 ? -4.753 5.006 11.076 1.00 93.69 101 LEU A CA 1
ATOM 792 C C . LEU A 1 101 ? -3.992 4.551 12.325 1.00 93.69 101 LEU A C 1
ATOM 794 O O . LEU A 1 101 ? -4.494 3.707 13.065 1.00 93.69 101 LEU A O 1
ATOM 798 N N . GLY A 1 102 ? -2.788 5.085 12.561 1.00 93.44 102 GLY A N 1
ATOM 799 C CA . GLY A 1 102 ? -1.911 4.639 13.648 1.00 93.44 102 GLY A CA 1
ATOM 800 C C . GLY A 1 102 ? -1.378 3.216 13.450 1.00 93.44 102 GLY A C 1
ATOM 801 O O . GLY A 1 102 ? -0.955 2.575 14.411 1.00 93.44 102 GLY A O 1
ATOM 802 N N . TYR A 1 103 ? -1.431 2.696 12.222 1.00 94.50 103 TYR A N 1
ATOM 803 C CA . TYR A 1 103 ? -0.909 1.376 11.875 1.00 94.50 103 TYR A CA 1
ATOM 804 C C . TYR A 1 103 ? 0.565 1.456 11.504 1.00 94.50 103 TYR A C 1
ATOM 806 O O . TYR A 1 103 ? 1.071 2.490 11.068 1.00 94.50 103 TYR A O 1
ATOM 814 N N . THR A 1 104 ? 1.264 0.338 11.660 1.00 94.56 104 THR A N 1
ATOM 815 C CA . THR A 1 104 ? 2.664 0.232 11.239 1.00 94.56 104 THR A CA 1
ATOM 816 C C . THR A 1 104 ? 2.740 -0.424 9.866 1.00 94.56 104 THR A C 1
ATOM 818 O O . THR A 1 104 ? 1.879 -1.225 9.508 1.00 94.56 104 THR A O 1
ATOM 821 N N . VAL A 1 105 ? 3.747 -0.049 9.076 1.00 92.81 105 VAL A N 1
ATOM 822 C CA . VAL A 1 105 ? 3.929 -0.538 7.704 1.00 92.81 105 VAL A CA 1
ATOM 823 C C . VAL A 1 105 ? 5.385 -0.934 7.499 1.00 92.81 105 VAL A C 1
ATOM 825 O O . VAL A 1 105 ? 6.280 -0.129 7.768 1.00 92.81 105 VAL A O 1
ATOM 828 N N . GLU A 1 106 ? 5.595 -2.142 6.988 1.00 91.62 106 GLU A N 1
ATOM 829 C CA . GLU A 1 106 ? 6.847 -2.638 6.424 1.00 91.62 106 GLU A CA 1
ATOM 830 C C . GLU A 1 106 ? 6.682 -2.740 4.900 1.00 91.62 106 GLU A C 1
ATOM 832 O O . GLU A 1 106 ? 5.823 -3.467 4.401 1.00 91.62 106 GLU A O 1
ATOM 837 N N . ILE A 1 107 ? 7.493 -1.992 4.147 1.00 88.69 107 ILE A N 1
ATOM 838 C CA . ILE A 1 107 ? 7.518 -2.097 2.686 1.00 88.69 107 ILE A CA 1
ATOM 839 C C . ILE A 1 107 ? 8.442 -3.250 2.289 1.00 88.69 107 ILE A C 1
ATOM 841 O O . ILE A 1 107 ? 9.665 -3.152 2.402 1.00 88.69 107 ILE A O 1
ATOM 845 N N . VAL A 1 108 ? 7.857 -4.331 1.779 1.00 85.00 108 VAL A N 1
ATOM 846 C CA . VAL A 1 108 ? 8.565 -5.507 1.273 1.00 85.00 108 VAL A CA 1
ATOM 847 C C . VAL A 1 108 ? 9.071 -5.205 -0.134 1.00 85.00 108 VAL A C 1
ATOM 849 O O . VAL A 1 108 ? 8.410 -5.441 -1.153 1.00 85.00 108 VAL A O 1
ATOM 852 N N . GLN A 1 109 ? 10.271 -4.638 -0.196 1.00 76.69 109 GLN A N 1
ATOM 853 C CA . GLN A 1 109 ? 10.947 -4.393 -1.458 1.00 76.69 109 GLN A CA 1
ATOM 854 C C . GLN A 1 109 ? 11.460 -5.712 -2.038 1.00 76.69 109 GLN A C 1
ATOM 856 O O . GLN A 1 109 ? 12.042 -6.540 -1.337 1.00 76.69 109 GLN A O 1
ATOM 861 N N . ARG A 1 110 ? 11.248 -5.920 -3.339 1.00 72.50 110 ARG A N 1
ATOM 862 C CA . ARG A 1 110 ? 11.837 -7.078 -4.009 1.00 72.50 110 ARG A CA 1
ATOM 863 C C . ARG A 1 110 ? 13.341 -6.844 -4.134 1.00 72.50 110 ARG A C 1
ATOM 865 O O . ARG A 1 110 ? 13.753 -5.771 -4.567 1.00 72.50 110 ARG A O 1
ATOM 872 N N . SER A 1 111 ? 14.157 -7.838 -3.812 1.00 67.81 111 SER A N 1
ATOM 873 C CA . SER A 1 111 ? 15.609 -7.768 -4.018 1.00 67.81 111 SER A CA 1
ATOM 874 C C . SER A 1 111 ? 15.990 -7.712 -5.505 1.00 67.81 111 SER A C 1
ATOM 876 O O . SER A 1 111 ? 17.042 -7.192 -5.852 1.00 67.81 111 SER A O 1
ATOM 878 N N . ASP A 1 112 ? 15.106 -8.161 -6.402 1.00 66.94 112 ASP A N 1
ATOM 879 C CA . ASP A 1 112 ? 15.243 -8.031 -7.858 1.00 66.94 112 ASP A CA 1
ATOM 880 C C . ASP A 1 112 ? 14.611 -6.744 -8.430 1.00 66.94 112 ASP A C 1
ATOM 882 O O . ASP A 1 112 ? 14.626 -6.544 -9.650 1.00 66.94 112 ASP A O 1
ATOM 886 N N . ALA A 1 113 ? 14.076 -5.851 -7.581 1.00 59.81 113 ALA A N 1
ATOM 887 C CA . ALA A 1 113 ? 13.467 -4.579 -7.986 1.00 59.81 113 ALA A CA 1
ATOM 888 C C . ALA A 1 113 ? 14.526 -3.532 -8.370 1.00 59.81 113 ALA A C 1
ATOM 890 O O . ALA A 1 113 ? 14.589 -2.451 -7.795 1.00 59.81 113 ALA A O 1
ATOM 891 N N . ASN A 1 114 ? 15.389 -3.878 -9.318 1.00 61.09 114 ASN A N 1
ATOM 892 C CA . ASN A 1 114 ? 16.145 -2.971 -10.180 1.00 61.09 114 ASN A CA 1
ATOM 893 C C . ASN A 1 114 ? 16.880 -3.766 -11.270 1.00 61.09 114 ASN A C 1
ATOM 895 O O . ASN A 1 114 ? 17.972 -3.377 -11.690 1.00 61.09 114 ASN A O 1
ATOM 899 N N . THR A 1 115 ? 16.323 -4.918 -11.670 1.00 65.19 115 THR A N 1
ATOM 900 C CA . THR A 1 115 ? 16.999 -5.796 -12.620 1.00 65.19 115 THR A CA 1
ATOM 901 C C . THR A 1 115 ? 17.151 -5.072 -13.951 1.00 65.19 115 THR A C 1
ATOM 903 O O . THR A 1 115 ? 16.159 -4.761 -14.609 1.00 65.19 115 THR A O 1
ATOM 906 N N . ARG A 1 116 ? 18.394 -4.764 -14.321 1.00 65.38 116 ARG A N 1
ATOM 907 C CA . ARG A 1 116 ? 18.740 -4.187 -15.619 1.00 65.38 116 ARG A CA 1
ATOM 908 C C . ARG A 1 116 ? 19.247 -5.318 -16.489 1.00 65.38 116 ARG A C 1
ATOM 910 O O . ARG A 1 116 ? 20.337 -5.833 -16.261 1.00 65.38 116 ARG A O 1
ATOM 917 N N . GLY A 1 117 ? 18.407 -5.710 -17.435 1.00 73.00 117 GLY A N 1
ATOM 918 C CA . GLY A 1 117 ? 18.731 -6.680 -18.468 1.00 73.00 117 GLY A CA 1
ATOM 919 C C . GLY A 1 117 ? 18.660 -6.041 -19.848 1.00 73.00 117 GLY A C 1
ATOM 920 O O . GLY A 1 117 ? 18.094 -4.960 -20.020 1.00 73.00 117 GLY A O 1
ATOM 921 N N . TYR A 1 118 ? 19.223 -6.742 -20.821 1.00 77.31 118 TYR A N 1
ATOM 922 C CA . TYR A 1 118 ? 19.149 -6.391 -22.230 1.00 77.31 118 TYR A CA 1
ATOM 923 C C . TYR A 1 118 ? 18.194 -7.360 -22.924 1.00 77.31 118 TYR A C 1
ATOM 925 O O . TYR A 1 118 ? 18.250 -8.565 -22.684 1.00 77.31 118 TYR A O 1
ATOM 933 N N . TRP A 1 119 ? 17.314 -6.831 -23.772 1.00 80.94 119 TRP A N 1
ATOM 934 C CA . TRP A 1 119 ? 16.536 -7.643 -24.703 1.00 80.94 119 TRP A CA 1
ATOM 935 C C . TRP A 1 119 ? 17.347 -7.771 -25.984 1.00 80.94 119 TRP A C 1
ATOM 937 O O . TRP A 1 119 ? 17.562 -6.773 -26.671 1.00 80.94 119 TRP A O 1
ATOM 947 N N . LEU A 1 120 ? 17.821 -8.980 -26.269 1.00 83.19 120 LEU A N 1
ATOM 948 C CA . LEU A 1 120 ? 18.567 -9.284 -27.482 1.00 83.19 120 LEU A CA 1
ATOM 949 C C . LEU A 1 120 ? 17.721 -10.166 -28.408 1.00 83.19 120 LEU A C 1
ATOM 951 O O . LEU A 1 120 ? 16.979 -11.020 -27.914 1.00 83.19 120 LEU A O 1
ATOM 955 N N . PRO A 1 121 ? 17.813 -9.967 -29.733 1.00 87.44 121 PRO A N 1
ATOM 956 C CA . PRO A 1 121 ? 17.311 -10.926 -30.703 1.00 87.44 121 PRO A CA 1
ATOM 957 C C . PRO A 1 121 ? 17.918 -12.314 -30.483 1.00 87.44 121 PRO A C 1
ATOM 959 O O . PRO A 1 121 ? 19.034 -12.459 -29.982 1.00 87.44 121 PRO A O 1
ATOM 962 N N . GLU A 1 122 ? 17.180 -13.340 -30.892 1.00 84.31 122 GLU A N 1
ATOM 963 C CA . GLU A 1 122 ? 17.646 -14.721 -30.844 1.00 84.31 122 GLU A CA 1
ATOM 964 C C . GLU A 1 122 ? 18.948 -14.883 -31.652 1.00 84.31 122 GLU A C 1
ATOM 966 O O . GLU A 1 122 ? 19.050 -14.410 -32.783 1.00 84.31 122 GLU A O 1
ATOM 971 N N . GLY A 1 123 ? 19.960 -15.516 -31.050 1.00 86.25 123 GLY A N 1
ATOM 972 C CA . GLY A 1 123 ? 21.279 -15.726 -31.660 1.00 86.25 123 GLY A CA 1
ATOM 973 C C . GLY A 1 123 ? 22.309 -14.615 -31.425 1.00 86.25 123 GLY A C 1
ATOM 974 O O . GLY A 1 123 ? 23.453 -14.768 -31.847 1.00 86.25 123 GLY A O 1
ATOM 975 N N . GLN A 1 124 ? 21.953 -13.524 -30.740 1.00 86.06 124 GLN A N 1
ATOM 976 C CA . GLN A 1 124 ? 22.908 -12.485 -30.354 1.00 86.06 124 GLN A CA 1
ATOM 977 C C . GLN A 1 124 ? 23.381 -12.676 -28.906 1.00 86.06 124 GLN A C 1
ATOM 979 O O . GLN A 1 124 ? 22.570 -12.756 -27.982 1.00 86.06 124 GLN A O 1
ATOM 984 N N . GLU A 1 125 ? 24.699 -12.712 -28.701 1.00 85.56 125 GLU A N 1
ATOM 985 C CA . GLU A 1 125 ? 25.300 -12.785 -27.366 1.00 85.56 125 GLU A CA 1
ATOM 986 C C . GLU A 1 125 ? 25.499 -11.394 -26.744 1.00 85.56 125 GLU A C 1
ATOM 988 O O . GLU A 1 125 ? 25.622 -10.382 -27.440 1.00 85.56 125 GLU A O 1
ATOM 993 N N . LEU A 1 126 ? 25.516 -11.346 -25.408 1.00 81.94 126 LEU A N 1
ATOM 994 C CA . LEU A 1 126 ? 25.834 -10.131 -24.658 1.00 81.94 126 LEU A CA 1
ATOM 995 C C . LEU A 1 126 ? 27.318 -9.796 -24.816 1.00 81.94 126 LEU A C 1
ATOM 997 O O . LEU A 1 126 ? 28.170 -10.674 -24.690 1.00 81.94 126 LEU A O 1
ATOM 1001 N N . THR A 1 127 ? 27.637 -8.518 -25.004 1.00 85.12 127 THR A N 1
ATOM 1002 C CA . THR A 1 127 ? 29.031 -8.063 -24.937 1.00 85.12 127 THR A CA 1
ATOM 1003 C C . THR A 1 127 ? 29.540 -8.084 -23.493 1.00 85.12 127 THR A C 1
ATOM 1005 O O . THR A 1 127 ? 28.759 -7.966 -22.547 1.00 85.12 127 THR A O 1
ATOM 1008 N N . GLU A 1 128 ? 30.856 -8.173 -23.288 1.00 81.00 128 GLU A N 1
ATOM 1009 C CA . GLU A 1 128 ? 31.459 -8.135 -21.943 1.00 81.00 128 GLU A CA 1
ATOM 1010 C C . GLU A 1 128 ? 31.079 -6.864 -21.161 1.00 81.00 128 GLU A C 1
ATOM 1012 O O . GLU A 1 128 ? 30.819 -6.913 -19.959 1.00 81.00 128 GLU A O 1
ATOM 1017 N N . GLU A 1 129 ? 30.944 -5.729 -21.847 1.00 81.31 129 GLU A N 1
ATOM 1018 C CA . GLU A 1 129 ? 30.461 -4.477 -21.256 1.00 81.31 129 GLU A CA 1
ATOM 1019 C C . GLU A 1 129 ? 29.010 -4.590 -20.763 1.00 81.31 129 GLU A C 1
ATOM 1021 O O . GLU A 1 129 ? 28.697 -4.132 -19.664 1.00 81.31 129 GLU A O 1
ATOM 1026 N N . GLN A 1 130 ? 28.134 -5.240 -21.538 1.00 78.31 130 GLN A N 1
ATOM 1027 C CA . GLN A 1 130 ? 26.735 -5.489 -21.166 1.00 78.31 130 GLN A CA 1
ATOM 1028 C C . GLN A 1 130 ? 26.608 -6.512 -20.030 1.00 78.31 130 GLN A C 1
ATOM 1030 O O . GLN A 1 130 ? 25.722 -6.408 -19.179 1.00 78.31 130 GLN A O 1
ATOM 1035 N N . ILE A 1 131 ? 27.503 -7.499 -19.990 1.00 76.94 131 ILE A N 1
ATOM 1036 C CA . ILE A 1 131 ? 27.582 -8.458 -18.885 1.00 76.94 131 ILE A CA 1
ATOM 1037 C C . ILE A 1 131 ? 27.974 -7.726 -17.596 1.00 76.94 131 ILE A C 1
ATOM 1039 O O . ILE A 1 131 ? 27.361 -7.947 -16.551 1.00 76.94 131 ILE A O 1
ATOM 1043 N N . ASN A 1 132 ? 28.934 -6.802 -17.671 1.00 76.44 132 ASN A N 1
ATOM 1044 C CA . ASN A 1 132 ? 29.418 -6.038 -16.519 1.00 76.44 132 ASN A CA 1
ATOM 1045 C C . ASN A 1 132 ? 28.413 -4.992 -16.004 1.00 76.44 132 ASN A C 1
ATOM 1047 O O . ASN A 1 132 ? 28.452 -4.617 -14.829 1.00 76.44 132 ASN A O 1
ATOM 1051 N N . THR A 1 133 ? 27.488 -4.524 -16.844 1.00 74.12 133 THR A N 1
ATOM 1052 C CA . THR A 1 133 ? 26.400 -3.621 -16.434 1.00 74.12 133 THR A CA 1
ATOM 1053 C C . THR A 1 133 ? 25.168 -4.351 -15.906 1.00 74.12 133 THR A C 1
ATOM 1055 O O . THR A 1 133 ? 24.278 -3.693 -15.347 1.00 74.12 133 THR A O 1
ATOM 1058 N N . PHE A 1 134 ? 25.099 -5.681 -16.040 1.00 69.31 134 PHE A N 1
ATOM 1059 C CA . PHE A 1 134 ? 23.993 -6.471 -15.517 1.00 69.31 134 PHE A CA 1
ATOM 1060 C C . PHE A 1 134 ? 23.876 -6.275 -14.003 1.00 69.31 134 PHE A C 1
ATOM 1062 O O . PHE A 1 134 ? 24.773 -6.594 -13.222 1.00 69.31 134 PHE A O 1
ATOM 1069 N N . ARG A 1 135 ? 22.730 -5.751 -13.570 1.00 65.19 135 ARG A N 1
ATOM 1070 C CA . ARG A 1 135 ? 22.373 -5.640 -12.153 1.00 65.19 135 ARG A CA 1
ATOM 1071 C C . ARG A 1 135 ? 21.153 -6.505 -11.940 1.00 65.19 135 ARG A C 1
ATOM 1073 O O . ARG A 1 135 ? 20.129 -6.226 -12.545 1.00 65.19 135 ARG A O 1
ATOM 1080 N N . GLY A 1 136 ? 21.255 -7.534 -11.110 1.00 64.50 136 GLY A N 1
ATOM 1081 C CA . GLY A 1 136 ? 20.162 -8.466 -10.850 1.00 64.50 136 GLY A CA 1
ATOM 1082 C C . GLY A 1 136 ? 20.665 -9.785 -10.278 1.00 64.50 136 GLY A C 1
ATOM 1083 O O . GLY A 1 136 ? 21.868 -10.027 -10.202 1.00 64.50 136 GLY A O 1
ATOM 1084 N N . HIS A 1 137 ? 19.737 -10.648 -9.879 1.00 63.53 137 HIS A N 1
ATOM 1085 C CA . HIS A 1 137 ? 20.056 -11.982 -9.381 1.00 63.53 137 HIS A CA 1
ATOM 1086 C C . HIS A 1 137 ? 19.846 -13.016 -10.488 1.00 63.53 137 HIS A C 1
ATOM 1088 O O . HIS A 1 137 ? 18.846 -12.973 -11.204 1.00 63.53 137 HIS A O 1
ATOM 1094 N N . ARG A 1 138 ? 20.788 -13.956 -10.633 1.00 59.31 138 ARG A N 1
ATOM 1095 C CA . ARG A 1 138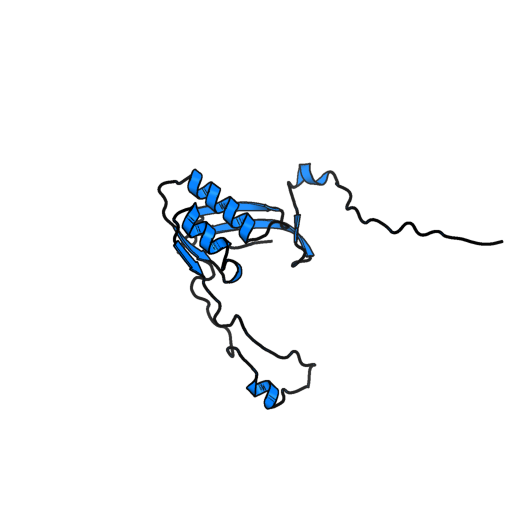 ? 20.649 -15.083 -11.564 1.00 59.31 138 ARG A CA 1
ATOM 1096 C C . ARG A 1 138 ? 19.738 -16.135 -10.920 1.00 59.31 138 ARG A C 1
ATOM 1098 O O . ARG A 1 138 ? 20.216 -16.984 -10.177 1.00 59.31 138 ARG A O 1
ATOM 1105 N N . GLY A 1 139 ? 18.429 -16.042 -11.156 1.00 65.38 139 GLY A N 1
ATOM 1106 C CA . GLY A 1 139 ? 17.446 -17.048 -10.731 1.00 65.38 139 GLY A CA 1
ATOM 1107 C C . GLY A 1 139 ? 16.261 -16.500 -9.931 1.00 65.38 139 GLY A C 1
ATOM 1108 O O . GLY A 1 139 ? 16.188 -15.316 -9.604 1.00 65.38 139 GLY A O 1
ATOM 1109 N N . PHE A 1 140 ? 15.306 -17.383 -9.629 1.00 65.81 140 PHE A N 1
ATOM 1110 C CA . PHE A 1 140 ? 14.120 -17.046 -8.843 1.00 65.81 140 PHE A CA 1
ATOM 1111 C C . PHE A 1 140 ? 14.489 -16.786 -7.380 1.00 65.81 140 PHE A C 1
ATOM 1113 O O . PHE A 1 140 ? 15.073 -17.640 -6.715 1.00 65.81 140 PHE A O 1
ATOM 1120 N N . MET A 1 141 ? 14.094 -15.626 -6.856 1.00 70.06 141 MET A N 1
ATOM 1121 C CA . MET A 1 141 ? 14.226 -15.310 -5.437 1.00 70.06 1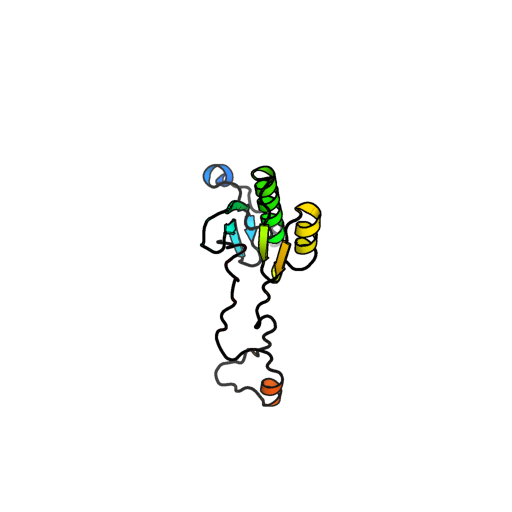41 MET A CA 1
ATOM 1122 C C . MET A 1 141 ? 12.870 -15.292 -4.748 1.00 70.06 141 MET A C 1
ATOM 1124 O O . MET A 1 141 ? 11.946 -14.588 -5.159 1.00 70.06 141 MET A O 1
ATOM 1128 N N . VAL A 1 142 ? 12.778 -16.018 -3.635 1.00 70.75 142 VAL A N 1
ATOM 1129 C CA . VAL A 1 142 ? 11.597 -15.986 -2.775 1.00 70.75 142 VAL A CA 1
ATOM 1130 C C . VAL A 1 142 ? 11.529 -14.637 -2.066 1.00 70.75 142 VAL A C 1
ATOM 1132 O O . VAL A 1 142 ? 12.326 -14.337 -1.178 1.00 70.75 142 VAL A O 1
ATOM 1135 N N . ILE A 1 143 ? 10.526 -13.837 -2.415 1.00 69.12 143 ILE A N 1
ATOM 1136 C CA . ILE A 1 143 ? 10.211 -12.603 -1.696 1.00 69.12 143 ILE A CA 1
ATOM 1137 C C . ILE A 1 143 ? 9.358 -12.989 -0.486 1.00 69.12 143 ILE A C 1
ATOM 1139 O O . ILE A 1 143 ? 8.141 -13.178 -0.591 1.00 69.12 143 ILE A O 1
ATOM 1143 N N . LYS A 1 144 ? 10.012 -13.158 0.669 1.00 66.06 144 LYS A N 1
ATOM 1144 C CA . LYS A 1 144 ? 9.333 -13.462 1.937 1.00 66.06 144 LYS A CA 1
ATOM 1145 C C . LYS A 1 144 ? 8.271 -12.390 2.206 1.00 66.06 144 LYS A C 1
ATOM 1147 O O . LYS A 1 144 ? 8.533 -11.212 2.003 1.00 66.06 144 LYS A O 1
ATOM 1152 N N . LYS A 1 145 ? 7.080 -12.802 2.656 1.00 65.50 145 LYS A N 1
ATOM 1153 C CA . LYS A 1 145 ? 5.973 -11.911 3.063 1.00 65.50 145 LYS A CA 1
ATOM 1154 C C . LYS A 1 145 ? 5.315 -11.068 1.955 1.00 65.50 145 LYS A C 1
ATOM 1156 O O . LYS A 1 145 ? 4.396 -10.317 2.259 1.00 65.50 145 LYS A O 1
ATOM 1161 N N . ARG A 1 146 ? 5.677 -11.254 0.673 1.00 57.41 146 ARG A N 1
ATOM 1162 C CA . ARG A 1 146 ? 5.032 -10.573 -0.478 1.00 57.41 146 ARG A CA 1
ATOM 1163 C C . ARG A 1 146 ? 3.510 -10.738 -0.520 1.00 57.41 146 ARG A C 1
ATOM 1165 O O . ARG A 1 146 ? 2.821 -9.897 -1.072 1.00 57.41 146 ARG A O 1
ATOM 1172 N N . TRP A 1 147 ? 3.001 -11.841 0.017 1.00 54.34 147 TRP A N 1
ATOM 1173 C CA . TRP A 1 147 ? 1.591 -12.217 -0.063 1.00 54.34 147 TRP A CA 1
ATOM 1174 C C . TRP A 1 147 ? 0.719 -11.653 1.066 1.00 54.34 147 TRP A C 1
ATOM 1176 O O . TRP A 1 147 ? -0.476 -11.931 1.062 1.00 54.34 147 TRP A O 1
ATOM 1186 N N . ILE A 1 148 ? 1.296 -10.913 2.023 1.00 58.62 148 ILE A N 1
ATOM 1187 C CA . ILE A 1 148 ? 0.596 -10.521 3.257 1.00 58.62 148 ILE A CA 1
ATOM 1188 C C . ILE A 1 148 ? -0.189 -9.204 3.094 1.00 58.62 148 ILE A C 1
ATOM 1190 O O . ILE A 1 148 ? -1.138 -8.977 3.837 1.00 58.62 148 ILE A O 1
ATOM 1194 N N . VAL A 1 149 ? 0.092 -8.365 2.088 1.00 52.25 149 VAL A N 1
ATOM 1195 C CA . VAL A 1 149 ? -0.797 -7.231 1.761 1.00 52.25 149 VAL A CA 1
ATOM 1196 C C . VAL A 1 149 ? -1.099 -7.182 0.274 1.00 52.25 149 VAL A C 1
ATOM 1198 O O . VAL A 1 149 ? -0.204 -7.165 -0.563 1.00 52.25 149 VAL A O 1
ATOM 1201 N N . GLU A 1 150 ? -2.404 -7.150 0.013 1.00 52.12 150 GLU A N 1
ATOM 1202 C CA . GLU A 1 150 ? -3.085 -6.999 -1.266 1.00 52.12 150 GLU A CA 1
ATOM 1203 C C . GLU A 1 150 ? -2.766 -8.019 -2.357 1.00 52.12 150 GLU A C 1
ATOM 1205 O O . GLU A 1 150 ? -1.788 -7.957 -3.097 1.00 52.12 150 GLU A O 1
ATOM 1210 N N . ARG A 1 151 ? -3.728 -8.926 -2.544 1.00 50.62 151 ARG A N 1
ATOM 1211 C CA . ARG A 1 151 ? -3.882 -9.668 -3.790 1.00 50.62 151 ARG A CA 1
ATOM 1212 C C . ARG A 1 151 ? -4.866 -8.940 -4.699 1.00 50.62 151 ARG A C 1
ATOM 1214 O O . ARG A 1 151 ? -6.059 -9.196 -4.644 1.00 50.62 151 ARG A O 1
ATOM 1221 N N . SER A 1 152 ? -4.362 -8.080 -5.576 1.00 47.47 152 SER A N 1
ATOM 1222 C CA . SER A 1 152 ? -5.171 -7.519 -6.662 1.00 47.47 152 SER A CA 1
ATOM 1223 C C . SER A 1 152 ? -5.441 -8.577 -7.738 1.00 47.47 152 SER A C 1
ATOM 1225 O O . SER A 1 152 ? -4.633 -8.765 -8.650 1.00 47.47 152 SER A O 1
ATOM 1227 N N . PHE A 1 153 ? -6.584 -9.264 -7.653 1.00 51.44 153 PHE A N 1
ATOM 1228 C CA . PHE A 1 153 ? -7.096 -10.107 -8.740 1.00 51.44 153 PHE A CA 1
ATOM 1229 C C . PHE A 1 153 ? -7.918 -9.252 -9.716 1.00 51.44 153 PHE A C 1
ATOM 1231 O O . PHE A 1 153 ? -8.836 -8.543 -9.287 1.00 51.44 153 PHE A O 1
ATOM 1238 N N . ALA A 1 154 ? -7.554 -9.310 -11.001 1.00 42.19 154 ALA A N 1
ATOM 1239 C CA . ALA A 1 154 ? -8.297 -8.734 -12.125 1.00 42.19 154 ALA A CA 1
ATOM 1240 C C . ALA A 1 154 ? -8.987 -9.852 -12.909 1.00 42.19 154 ALA A C 1
ATOM 1242 O O . ALA A 1 154 ? -8.363 -10.934 -12.995 1.00 42.19 154 ALA A O 1
#

Foldseek 3Di:
DDDDDDDDPDPPPPPPDPCCVPQNDAAADPVVRDIGKWKFFAAAPVGHTLWIDIGHNNDDNLRRVVVTLVVSCVVCVPDAEEEEAEPVCPDPSQVCCCPPNVHHYDYQYDPQVPFDADDDPPPDDDDPVRVVPGDGDDDDDDSPPNPRGTDTDD

Secondary structure (DSSP, 8-state):
-----------------TTHHHH---EEETTTTEEEEEEEEEE-TTS-EEEEEEEETTS-HHHHHHHHHHHHHHH-TT---EEEEEGGGTTHHHHHIIIII--EEEEE--TTTT-B-----TTPPPPHHHHHH-BS-SS----TTTTSB---B-

pLDDT: mean 76.97, std 19.21, range [30.3, 96.38]